Protein AF-A0A8J3VKE0-F1 (afdb_monomer_lite)

Structure (mmCIF, N/CA/C/O backbone):
data_AF-A0A8J3VKE0-F1
#
_entry.id   AF-A0A8J3VKE0-F1
#
loop_
_atom_site.group_PDB
_atom_site.id
_atom_site.type_symbol
_atom_site.label_atom_id
_atom_site.label_alt_id
_atom_site.label_comp_id
_atom_site.label_asym_id
_atom_site.label_entity_id
_atom_site.label_seq_id
_atom_site.pdbx_PDB_ins_code
_atom_site.Cartn_x
_atom_site.Cartn_y
_atom_site.Cartn_z
_atom_site.occupancy
_atom_site.B_iso_or_equiv
_atom_site.auth_seq_id
_atom_site.auth_comp_id
_atom_site.auth_asym_id
_atom_site.auth_atom_id
_atom_site.pdbx_PDB_model_num
ATOM 1 N N . MET A 1 1 ? 4.218 -14.603 -7.848 1.00 68.19 1 MET A N 1
ATOM 2 C CA . MET A 1 1 ? 2.991 -14.305 -7.084 1.00 68.19 1 MET A CA 1
ATOM 3 C C . MET A 1 1 ? 3.343 -13.152 -6.171 1.00 68.19 1 MET A C 1
ATOM 5 O O . MET A 1 1 ? 4.205 -13.321 -5.320 1.00 68.19 1 MET A O 1
ATOM 9 N N . THR A 1 2 ? 2.802 -11.975 -6.455 1.00 83.12 2 THR A N 1
ATOM 10 C CA . THR A 1 2 ? 3.193 -10.726 -5.797 1.00 83.12 2 THR A CA 1
ATOM 11 C C . THR A 1 2 ? 2.139 -10.390 -4.753 1.00 83.12 2 THR A C 1
ATOM 13 O O . THR A 1 2 ? 0.960 -10.294 -5.083 1.00 83.12 2 THR A O 1
ATOM 16 N N . THR A 1 3 ? 2.558 -10.256 -3.496 1.00 89.00 3 THR A N 1
ATOM 17 C CA . THR A 1 3 ? 1.658 -10.071 -2.352 1.00 89.00 3 THR A CA 1
ATOM 18 C C . THR A 1 3 ? 1.944 -8.730 -1.706 1.00 89.00 3 THR A C 1
ATOM 20 O O . THR A 1 3 ? 3.080 -8.457 -1.320 1.00 89.00 3 THR A O 1
ATOM 23 N N . VAL A 1 4 ? 0.912 -7.906 -1.558 1.00 91.06 4 VAL A N 1
ATOM 24 C CA . VAL A 1 4 ? 0.994 -6.676 -0.773 1.00 91.06 4 VAL A CA 1
ATOM 25 C C . VAL A 1 4 ? 0.854 -7.045 0.693 1.00 91.06 4 VAL A C 1
ATOM 27 O O . VAL A 1 4 ? -0.077 -7.749 1.081 1.00 91.06 4 VAL A O 1
ATOM 30 N N . THR A 1 5 ? 1.796 -6.589 1.511 1.00 92.25 5 THR A N 1
ATOM 31 C CA . THR A 1 5 ? 1.779 -6.812 2.956 1.00 92.25 5 THR A CA 1
ATOM 32 C C . THR A 1 5 ? 1.221 -5.584 3.676 1.00 92.25 5 THR A C 1
ATOM 34 O O . THR A 1 5 ? 1.394 -4.460 3.200 1.00 92.25 5 THR A O 1
ATOM 37 N N . PRO A 1 6 ? 0.584 -5.759 4.847 1.00 92.19 6 PRO A N 1
ATOM 38 C CA . PRO A 1 6 ? 0.156 -4.629 5.674 1.00 92.19 6 PRO A CA 1
ATOM 39 C C . PRO A 1 6 ? 1.331 -3.737 6.093 1.00 92.19 6 PRO A C 1
ATOM 41 O O . PRO A 1 6 ? 1.154 -2.539 6.291 1.00 92.19 6 PRO A O 1
ATOM 44 N N . ASP A 1 7 ? 2.535 -4.302 6.192 1.00 91.19 7 ASP A N 1
ATOM 45 C CA . ASP A 1 7 ? 3.756 -3.550 6.475 1.00 91.19 7 ASP A CA 1
ATOM 46 C C . ASP A 1 7 ? 4.071 -2.541 5.360 1.00 91.19 7 ASP A C 1
ATOM 48 O O . ASP A 1 7 ? 4.257 -1.360 5.637 1.00 91.19 7 ASP A O 1
ATOM 52 N N . ALA A 1 8 ? 3.984 -2.952 4.089 1.00 91.00 8 ALA A N 1
ATOM 53 C CA . ALA A 1 8 ? 4.197 -2.054 2.953 1.00 91.00 8 ALA A CA 1
ATOM 54 C C . ALA A 1 8 ? 3.194 -0.885 2.926 1.00 91.00 8 ALA A C 1
ATOM 56 O O . ALA A 1 8 ? 3.551 0.235 2.561 1.00 91.00 8 ALA A O 1
ATOM 57 N N . ILE A 1 9 ? 1.954 -1.125 3.368 1.00 91.50 9 ILE A N 1
ATOM 58 C CA . ILE A 1 9 ? 0.935 -0.078 3.519 1.00 91.50 9 ILE A CA 1
ATOM 59 C C . ILE A 1 9 ? 1.328 0.930 4.601 1.00 91.50 9 ILE A C 1
ATOM 61 O O . ILE A 1 9 ? 1.216 2.135 4.387 1.00 91.50 9 ILE A O 1
ATOM 65 N N . ARG A 1 10 ? 1.833 0.466 5.748 1.00 90.00 10 ARG A N 1
ATOM 66 C CA . ARG A 1 10 ? 2.300 1.358 6.822 1.00 90.00 10 ARG A CA 1
ATOM 67 C C . ARG A 1 10 ? 3.538 2.136 6.424 1.00 90.00 10 ARG A C 1
ATOM 69 O O . ARG A 1 10 ? 3.641 3.314 6.750 1.00 90.00 10 ARG A O 1
ATOM 76 N N . VAL A 1 11 ? 4.457 1.499 5.703 1.00 90.81 11 VAL A N 1
ATOM 77 C CA . VAL A 1 11 ? 5.630 2.174 5.142 1.00 90.81 11 VAL A CA 1
ATOM 78 C C . VAL A 1 11 ? 5.185 3.276 4.185 1.00 90.81 11 VAL A C 1
ATOM 80 O O . VAL A 1 11 ? 5.687 4.389 4.298 1.00 90.81 11 VAL A O 1
ATOM 83 N N . LEU A 1 12 ? 4.199 3.018 3.315 1.00 90.50 12 LEU A N 1
ATOM 84 C CA . LEU A 1 12 ? 3.619 4.050 2.452 1.00 90.50 12 LEU A CA 1
ATOM 85 C C . LEU A 1 12 ? 2.992 5.181 3.275 1.00 90.50 12 LEU A C 1
ATOM 87 O O . LEU A 1 12 ? 3.277 6.341 3.008 1.00 90.50 12 LEU A O 1
ATOM 91 N N . ALA A 1 13 ? 2.187 4.862 4.290 1.00 88.94 13 ALA A N 1
ATOM 92 C CA . ALA A 1 13 ? 1.549 5.853 5.158 1.00 88.94 13 ALA A CA 1
ATOM 93 C C . ALA A 1 13 ? 2.566 6.748 5.880 1.00 88.94 13 ALA A C 1
ATOM 95 O O . ALA A 1 13 ? 2.358 7.948 6.022 1.00 88.94 13 ALA A O 1
ATOM 96 N N . ARG A 1 14 ? 3.688 6.164 6.316 1.00 86.69 14 ARG A N 1
ATOM 97 C CA . ARG A 1 14 ? 4.721 6.846 7.102 1.00 86.69 14 ARG A CA 1
ATOM 98 C C . ARG A 1 14 ? 5.816 7.497 6.259 1.00 86.69 14 ARG A C 1
ATOM 100 O O . ARG A 1 14 ? 6.654 8.210 6.813 1.00 86.69 14 ARG A O 1
ATOM 107 N N . ALA A 1 15 ? 5.856 7.234 4.957 1.00 85.50 15 ALA A N 1
ATOM 108 C CA . ALA A 1 15 ? 6.905 7.743 4.092 1.00 85.50 15 ALA A CA 1
ATOM 109 C C . ALA A 1 15 ? 6.927 9.282 4.114 1.00 85.50 15 ALA A C 1
ATOM 111 O O . ALA A 1 15 ? 5.916 9.945 3.911 1.00 85.50 15 ALA A O 1
ATOM 112 N N . SER A 1 16 ? 8.090 9.873 4.382 1.00 68.44 16 SER A N 1
ATOM 113 C CA . SER A 1 16 ? 8.252 11.325 4.298 1.00 68.44 16 SER A CA 1
ATOM 114 C C . SER A 1 16 ? 8.543 11.720 2.856 1.00 68.44 16 SER A C 1
ATOM 116 O O . SER A 1 16 ? 9.684 11.657 2.406 1.00 68.44 16 SER A O 1
ATOM 118 N N . GLY A 1 17 ? 7.501 12.117 2.136 1.00 66.31 17 GLY A N 1
ATOM 119 C CA . GLY A 1 17 ? 7.592 12.721 0.813 1.00 66.31 17 GLY A CA 1
ATOM 120 C C . GLY A 1 17 ? 6.193 12.997 0.284 1.00 66.31 17 GLY A C 1
ATOM 121 O O . GLY A 1 17 ? 5.343 12.130 0.380 1.00 66.31 17 GLY A O 1
ATOM 122 N N . ASP A 1 18 ? 5.948 14.179 -0.276 1.00 66.50 18 ASP A N 1
ATOM 123 C CA . ASP A 1 18 ? 4.618 14.572 -0.776 1.00 66.50 18 ASP A CA 1
ATOM 124 C C . ASP A 1 18 ? 4.077 13.667 -1.904 1.00 66.50 18 ASP A C 1
ATOM 126 O O . ASP A 1 18 ? 2.895 13.727 -2.230 1.00 66.50 18 ASP A O 1
ATOM 130 N N . ASP A 1 19 ? 4.925 12.823 -2.504 1.00 85.44 19 ASP A N 1
ATOM 131 C CA . ASP A 1 19 ? 4.606 12.103 -3.737 1.00 85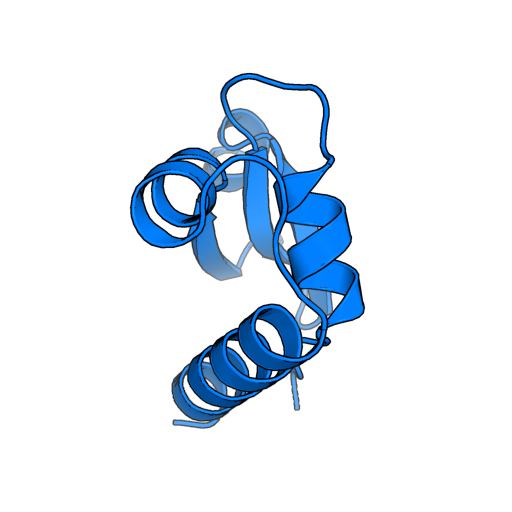.44 19 ASP A CA 1
ATOM 132 C C . ASP A 1 19 ? 5.217 10.689 -3.751 1.00 85.44 19 ASP A C 1
ATOM 134 O O . ASP A 1 1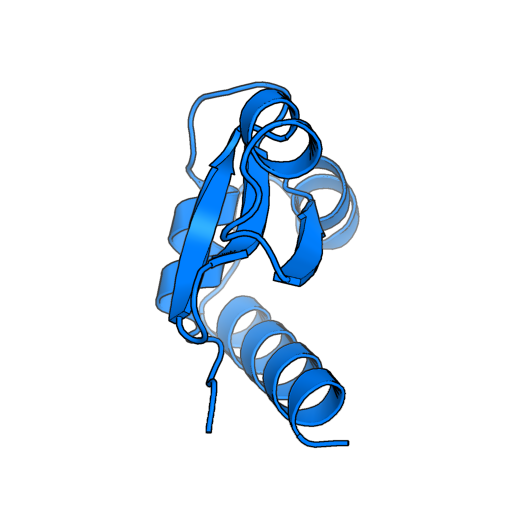9 ? 6.077 10.348 -4.564 1.00 85.44 19 ASP A O 1
ATOM 138 N N . VAL A 1 20 ? 4.818 9.858 -2.786 1.00 92.25 20 VAL A N 1
ATOM 139 C CA . VAL A 1 20 ? 5.237 8.447 -2.666 1.00 92.25 20 VAL A CA 1
ATOM 140 C C . VAL A 1 20 ? 4.117 7.512 -3.102 1.00 92.25 20 VAL A C 1
ATOM 142 O O . VAL A 1 20 ? 2.933 7.753 -2.849 1.00 92.25 20 VAL A O 1
ATOM 145 N N . VAL A 1 21 ? 4.486 6.411 -3.752 1.00 93.31 21 VAL A N 1
ATOM 146 C CA . VAL A 1 21 ? 3.552 5.421 -4.286 1.00 93.31 21 VAL A CA 1
ATOM 147 C C . VAL A 1 21 ? 4.001 4.001 -3.968 1.00 93.31 21 VAL A C 1
ATOM 149 O O . VAL A 1 21 ? 5.189 3.696 -3.882 1.00 93.31 21 VAL A O 1
ATOM 152 N N . LEU A 1 22 ? 3.025 3.116 -3.810 1.00 92.94 22 LEU A N 1
ATOM 153 C CA . LEU A 1 22 ? 3.212 1.677 -3.768 1.00 92.94 22 LEU A CA 1
ATOM 154 C C . LEU A 1 22 ? 3.145 1.148 -5.197 1.00 92.94 22 LEU A C 1
ATOM 156 O O . LEU A 1 22 ? 2.127 1.310 -5.873 1.00 92.94 22 LEU A O 1
ATOM 160 N N . ALA A 1 23 ? 4.207 0.501 -5.651 1.00 93.12 23 ALA A N 1
ATOM 161 C CA . ALA A 1 23 ? 4.321 -0.013 -7.005 1.00 93.12 23 ALA A CA 1
ATOM 162 C C . ALA A 1 23 ? 4.909 -1.427 -7.023 1.00 93.12 23 ALA A C 1
ATOM 164 O O . ALA A 1 23 ? 5.535 -1.879 -6.063 1.00 93.12 23 ALA A O 1
ATOM 165 N N . ILE A 1 24 ? 4.699 -2.124 -8.137 1.00 91.62 24 ILE A N 1
ATOM 166 C CA . ILE A 1 24 ? 5.347 -3.395 -8.440 1.00 91.62 24 ILE A CA 1
ATOM 167 C C . ILE A 1 24 ? 6.623 -3.105 -9.221 1.00 91.62 24 ILE A C 1
ATOM 169 O O . ILE A 1 24 ? 6.551 -2.644 -10.361 1.00 91.62 24 ILE A O 1
ATOM 173 N N . AR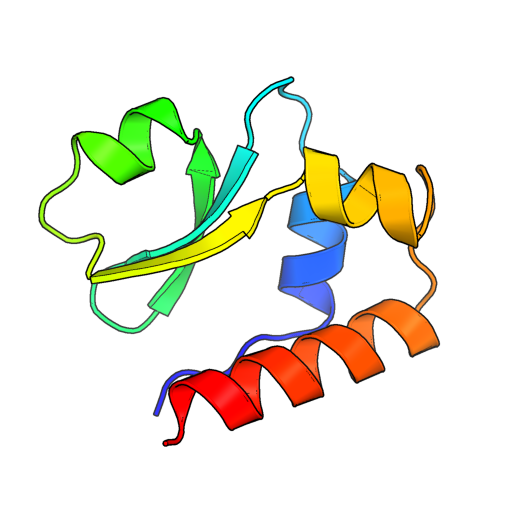G A 1 25 ? 7.776 -3.427 -8.637 1.00 91.00 25 ARG A N 1
ATOM 174 C CA . ARG A 1 25 ? 9.093 -3.343 -9.271 1.00 91.00 25 ARG A CA 1
ATOM 175 C C . ARG A 1 25 ? 9.646 -4.741 -9.493 1.00 91.00 25 ARG A C 1
ATOM 177 O O . ARG A 1 25 ? 9.852 -5.468 -8.532 1.00 91.00 25 ARG A O 1
ATOM 184 N N . ALA A 1 26 ? 9.861 -5.132 -10.747 1.00 87.94 26 ALA A N 1
ATOM 185 C CA . ALA A 1 26 ? 10.375 -6.455 -11.118 1.00 87.94 26 ALA A CA 1
ATOM 186 C C . ALA A 1 26 ? 9.620 -7.637 -10.456 1.00 87.94 26 ALA A C 1
ATOM 188 O O . ALA A 1 26 ? 10.199 -8.686 -10.189 1.00 87.94 26 ALA A O 1
ATOM 189 N N . GLY A 1 27 ? 8.315 -7.474 -10.198 1.00 86.44 27 GLY A N 1
ATOM 190 C CA . GLY A 1 27 ? 7.477 -8.480 -9.534 1.00 86.44 27 GLY A CA 1
ATOM 191 C C . GLY A 1 27 ? 7.438 -8.400 -8.002 1.00 86.44 27 GLY A C 1
ATOM 192 O O . GLY A 1 27 ? 6.760 -9.219 -7.382 1.00 86.44 27 GLY A O 1
ATOM 193 N N . GLU A 1 28 ? 8.093 -7.417 -7.389 1.00 89.19 28 GLU A N 1
ATOM 194 C CA . GLU A 1 28 ? 8.113 -7.191 -5.940 1.00 89.19 28 GLU A CA 1
ATOM 195 C C . GLU A 1 28 ? 7.373 -5.904 -5.558 1.00 89.19 28 GLU A C 1
ATOM 197 O O . GLU A 1 28 ? 7.316 -4.952 -6.334 1.00 89.19 28 GLU A O 1
ATOM 202 N N . ILE A 1 29 ? 6.794 -5.864 -4.355 1.00 91.00 29 ILE A N 1
ATOM 203 C CA . ILE A 1 29 ? 6.114 -4.669 -3.843 1.00 91.00 29 ILE A CA 1
ATOM 204 C C . ILE A 1 29 ? 7.147 -3.707 -3.269 1.00 91.00 29 ILE A C 1
ATOM 206 O O . ILE A 1 29 ? 7.901 -4.067 -2.368 1.00 91.00 29 ILE A O 1
ATOM 210 N N . CYS A 1 30 ? 7.165 -2.476 -3.768 1.00 90.69 30 CYS A N 1
ATOM 211 C CA . CYS A 1 30 ? 8.081 -1.433 -3.326 1.00 90.69 30 CYS A CA 1
ATOM 212 C C . CYS A 1 30 ? 7.333 -0.117 -3.099 1.00 90.69 30 CYS A C 1
ATOM 214 O O . CYS A 1 30 ? 6.412 0.227 -3.840 1.00 90.69 30 CYS A O 1
ATOM 216 N N . VAL A 1 31 ? 7.763 0.631 -2.084 1.00 91.50 31 VAL A N 1
ATOM 217 C CA . VAL A 1 31 ? 7.362 2.026 -1.880 1.00 91.50 31 VAL A CA 1
ATOM 218 C C . VAL A 1 31 ? 8.451 2.900 -2.481 1.00 91.50 31 VAL A C 1
ATOM 220 O O . VAL A 1 31 ? 9.603 2.821 -2.057 1.00 91.50 31 VAL A O 1
ATOM 223 N N . ILE A 1 32 ? 8.097 3.693 -3.485 1.00 91.06 32 ILE A N 1
ATOM 224 C CA . ILE A 1 32 ? 9.029 4.548 -4.225 1.00 91.06 32 ILE A CA 1
ATOM 225 C C . ILE A 1 32 ? 8.402 5.920 -4.494 1.00 91.06 32 ILE A C 1
ATOM 227 O O . ILE A 1 32 ? 7.177 6.045 -4.468 1.00 91.06 32 ILE A O 1
ATOM 231 N N . PRO A 1 33 ? 9.199 6.958 -4.782 1.00 91.06 33 PRO A N 1
ATOM 232 C CA . PRO A 1 33 ? 8.676 8.236 -5.255 1.00 91.06 33 PRO A CA 1
ATOM 233 C C . PRO A 1 33 ? 7.900 8.058 -6.568 1.00 91.06 33 PRO A C 1
ATOM 235 O O . PRO A 1 33 ? 8.332 7.305 -7.445 1.00 91.06 33 PRO A O 1
ATOM 238 N N . ALA A 1 34 ? 6.792 8.775 -6.764 1.00 88.88 34 ALA A N 1
ATOM 239 C CA . ALA A 1 34 ? 6.019 8.677 -8.007 1.00 88.88 34 ALA A CA 1
ATOM 240 C C . ALA A 1 34 ? 6.828 9.147 -9.229 1.00 88.88 34 ALA A C 1
ATOM 242 O O . ALA A 1 34 ? 6.676 8.605 -10.323 1.00 88.88 34 ALA A O 1
ATOM 243 N N . ALA A 1 35 ? 7.764 10.081 -9.027 1.00 87.06 35 ALA A N 1
ATOM 244 C CA . ALA A 1 35 ? 8.736 10.476 -10.044 1.00 87.06 35 ALA A CA 1
ATOM 245 C C . ALA A 1 35 ? 9.587 9.291 -10.548 1.00 87.06 35 ALA A C 1
ATOM 247 O O . ALA A 1 35 ? 9.841 9.189 -11.748 1.00 87.06 35 ALA A O 1
ATOM 248 N N . GLU A 1 36 ? 9.988 8.371 -9.662 1.00 86.94 36 GLU A N 1
ATOM 249 C CA . GLU A 1 36 ? 10.693 7.143 -10.058 1.00 86.94 36 GLU A CA 1
ATOM 250 C C . GLU A 1 36 ? 9.743 6.147 -10.728 1.00 86.94 36 GLU A C 1
ATOM 252 O O . GLU A 1 36 ? 10.119 5.502 -11.705 1.00 86.94 36 GLU A O 1
ATOM 257 N N . ALA A 1 37 ? 8.485 6.073 -10.282 1.00 86.12 37 ALA A N 1
ATOM 258 C CA . ALA A 1 37 ? 7.491 5.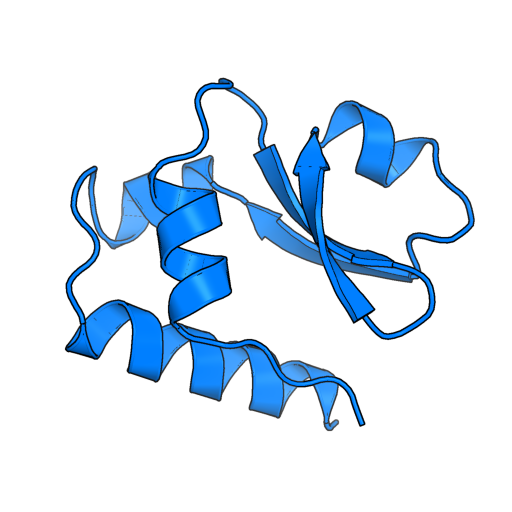159 -10.843 1.00 86.12 37 ALA A CA 1
ATOM 259 C C . ALA A 1 37 ? 7.181 5.407 -12.331 1.00 86.12 37 ALA A C 1
ATOM 261 O O . ALA A 1 37 ? 6.788 4.480 -13.037 1.00 86.12 37 ALA A O 1
ATOM 262 N N . HIS A 1 38 ? 7.358 6.637 -12.820 1.00 78.81 38 HIS A N 1
ATOM 263 C CA . HIS A 1 38 ? 7.191 6.981 -14.236 1.00 78.81 38 HIS A CA 1
ATOM 264 C C . HIS A 1 38 ? 8.474 6.852 -15.071 1.00 78.81 38 HIS A C 1
ATOM 266 O O . HIS A 1 38 ? 8.392 6.815 -16.298 1.00 78.81 38 HIS A O 1
ATOM 272 N N . GLY A 1 39 ? 9.643 6.797 -14.429 1.00 79.25 39 GLY A N 1
ATOM 273 C CA . GLY A 1 39 ? 10.946 6.769 -15.099 1.00 79.25 39 GLY A CA 1
ATOM 274 C C . GLY A 1 39 ? 11.660 5.416 -15.071 1.00 79.25 39 GLY A C 1
ATOM 275 O O . GLY A 1 39 ? 12.545 5.190 -15.896 1.00 79.25 39 GLY A O 1
ATOM 276 N N . ASP A 1 40 ? 11.307 4.521 -14.145 1.00 85.50 40 ASP A N 1
ATOM 277 C CA . ASP A 1 40 ? 11.979 3.234 -13.958 1.00 85.50 40 ASP A CA 1
ATOM 278 C C . ASP A 1 40 ? 11.269 2.122 -14.772 1.00 85.50 40 ASP A C 1
ATOM 280 O O . ASP A 1 40 ? 10.114 1.789 -14.500 1.00 85.50 40 ASP A O 1
ATOM 284 N N . PRO A 1 41 ? 11.937 1.513 -15.774 1.00 84.69 41 PRO A N 1
ATOM 285 C CA . PRO A 1 41 ? 11.341 0.481 -16.626 1.00 84.69 41 PRO A CA 1
ATOM 286 C C . PRO A 1 41 ? 11.134 -0.865 -15.916 1.00 84.69 41 PRO A C 1
ATOM 288 O O . PRO A 1 41 ? 10.482 -1.749 -16.468 1.00 84.69 41 PRO A O 1
ATOM 291 N N . ALA A 1 42 ? 11.692 -1.060 -14.717 1.00 88.31 42 ALA A N 1
ATOM 292 C CA . ALA A 1 42 ? 11.395 -2.222 -13.889 1.00 88.31 42 ALA A CA 1
ATOM 293 C C . ALA A 1 42 ? 10.052 -2.070 -13.161 1.00 88.31 42 ALA A C 1
ATOM 295 O O . ALA A 1 42 ? 9.546 -3.055 -12.615 1.00 88.31 42 ALA A O 1
ATOM 296 N N . ILE A 1 43 ? 9.451 -0.876 -13.156 1.00 90.44 43 ILE A N 1
ATOM 297 C CA . ILE A 1 43 ? 8.118 -0.655 -12.605 1.00 90.44 43 ILE A CA 1
ATOM 298 C C . ILE A 1 43 ? 7.077 -1.169 -13.585 1.00 90.44 43 ILE A C 1
ATOM 300 O O . ILE A 1 43 ? 6.891 -0.652 -14.681 1.00 90.44 43 ILE A O 1
ATOM 304 N N . SER A 1 44 ? 6.386 -2.223 -13.168 1.00 87.38 44 SER A N 1
ATOM 305 C CA . SER A 1 44 ? 5.320 -2.831 -13.958 1.00 87.38 44 SER A CA 1
ATOM 306 C C . SER A 1 44 ? 3.997 -2.095 -13.769 1.00 87.38 44 SER A C 1
ATOM 308 O O . SER A 1 44 ? 3.239 -1.939 -14.721 1.00 87.38 44 SER A O 1
ATOM 310 N N . GLN A 1 45 ? 3.704 -1.653 -12.541 1.00 88.88 45 GLN A N 1
ATOM 311 C CA . GLN A 1 45 ? 2.421 -1.042 -12.203 1.00 88.88 45 GLN A CA 1
ATOM 312 C C . GLN A 1 45 ? 2.498 -0.243 -10.900 1.00 88.88 45 GLN A C 1
ATOM 314 O O . GLN A 1 45 ? 3.099 -0.698 -9.930 1.00 88.88 45 GLN A O 1
ATOM 319 N N . VAL A 1 46 ? 1.810 0.900 -10.847 1.00 91.50 46 VAL A N 1
ATOM 320 C CA . VAL A 1 46 ? 1.514 1.615 -9.597 1.00 91.50 46 VAL A CA 1
ATOM 321 C C . VAL A 1 46 ? 0.191 1.104 -9.031 1.00 91.50 46 VAL A C 1
ATOM 323 O O . VAL A 1 46 ? -0.823 1.077 -9.726 1.00 91.50 46 VAL A O 1
ATOM 326 N N . LEU A 1 47 ? 0.210 0.676 -7.773 1.00 91.62 47 LEU A N 1
ATOM 327 C CA . LEU A 1 47 ? -0.926 0.069 -7.083 1.00 91.62 47 LEU A CA 1
ATOM 328 C C . LEU A 1 47 ? -1.708 1.088 -6.262 1.00 91.62 47 LEU A C 1
ATOM 330 O O . LEU A 1 47 ? -2.936 1.080 -6.277 1.00 91.62 47 LEU A O 1
ATOM 334 N N . TYR A 1 48 ? -0.998 1.946 -5.530 1.00 92.31 48 TYR A N 1
ATOM 335 C CA . TYR A 1 48 ? -1.608 2.909 -4.619 1.00 92.31 48 TYR A CA 1
ATOM 336 C C . TYR A 1 48 ? -0.724 4.133 -4.434 1.00 92.31 48 TYR A C 1
ATOM 338 O O . TYR A 1 48 ? 0.496 4.018 -4.470 1.00 92.31 48 TYR A O 1
ATOM 346 N N . THR A 1 49 ? -1.321 5.296 -4.188 1.00 92.06 49 THR A N 1
ATOM 347 C CA . THR A 1 49 ? -0.573 6.515 -3.856 1.00 92.06 49 THR A CA 1
ATOM 348 C C . THR A 1 49 ? -0.724 6.832 -2.377 1.00 92.06 49 THR A C 1
ATOM 350 O O . THR A 1 49 ? -1.768 6.556 -1.780 1.00 92.06 49 THR A O 1
ATOM 353 N N . GLN A 1 50 ? 0.308 7.424 -1.776 1.00 91.19 50 GLN A N 1
ATOM 354 C CA . GLN A 1 50 ? 0.237 7.867 -0.388 1.00 91.19 50 GLN A CA 1
ATOM 355 C C . GLN A 1 50 ? -0.881 8.897 -0.208 1.00 91.19 50 GLN A C 1
ATOM 357 O O . GLN A 1 50 ? -1.677 8.763 0.712 1.00 91.19 50 GLN A O 1
ATOM 362 N N . ALA A 1 51 ? -1.009 9.863 -1.122 1.00 89.50 51 ALA A N 1
ATOM 363 C CA . ALA A 1 51 ? -2.065 10.871 -1.063 1.00 89.50 51 ALA A CA 1
ATOM 364 C C . ALA A 1 51 ? -3.471 10.249 -0.998 1.00 89.50 51 ALA A C 1
ATOM 366 O O . ALA A 1 51 ? -4.310 10.691 -0.216 1.00 89.50 51 ALA A O 1
ATOM 367 N N . LYS A 1 52 ? -3.721 9.189 -1.778 1.00 90.31 52 LYS A N 1
ATOM 368 C CA . LYS A 1 52 ? -4.996 8.466 -1.743 1.00 90.31 52 LYS A CA 1
ATOM 369 C C . LYS A 1 52 ? -5.189 7.729 -0.414 1.00 90.31 52 LYS A C 1
ATOM 371 O O . LYS A 1 52 ? -6.261 7.806 0.172 1.00 90.31 52 LYS A O 1
ATOM 376 N N . LEU A 1 53 ? -4.142 7.072 0.083 1.00 90.44 53 LEU A N 1
ATOM 377 C CA . LEU A 1 53 ? -4.171 6.391 1.376 1.00 90.44 53 LEU A CA 1
ATOM 378 C C . LEU A 1 53 ? -4.453 7.362 2.531 1.00 90.44 53 LEU A C 1
ATOM 380 O O . LEU A 1 53 ? -5.314 7.079 3.354 1.00 90.44 53 LEU A O 1
ATOM 384 N N . LEU A 1 54 ? -3.796 8.520 2.554 1.00 88.50 54 LEU A N 1
ATOM 385 C CA . LEU A 1 54 ? -4.009 9.549 3.571 1.00 88.50 54 LEU A CA 1
ATOM 386 C C . LEU A 1 54 ? -5.404 10.179 3.467 1.00 88.50 54 LEU A C 1
ATOM 388 O O . LEU A 1 54 ? -6.009 10.500 4.484 1.00 88.50 54 LEU A O 1
ATOM 392 N N . ALA A 1 55 ? -5.939 10.331 2.254 1.00 88.94 55 ALA A N 1
ATOM 393 C CA . ALA A 1 55 ? -7.291 10.843 2.054 1.00 88.94 55 ALA A CA 1
ATOM 394 C C . ALA A 1 55 ? -8.378 9.868 2.541 1.00 88.94 55 ALA A C 1
ATOM 396 O O . ALA A 1 55 ? -9.429 10.313 2.999 1.00 88.94 55 ALA A O 1
ATOM 397 N N . GLU A 1 56 ? -8.145 8.557 2.435 1.00 90.19 56 GLU A N 1
ATOM 398 C CA . GLU A 1 56 ? -9.119 7.530 2.830 1.00 90.19 56 GLU A CA 1
ATOM 399 C C . GLU A 1 56 ? -8.996 7.100 4.296 1.00 90.19 56 GLU A C 1
ATOM 401 O O . GLU A 1 56 ? -10.016 6.866 4.940 1.00 90.19 56 GLU A O 1
ATOM 406 N N . TYR A 1 57 ? -7.773 7.013 4.823 1.00 87.88 57 TYR A N 1
ATOM 407 C CA . TYR A 1 57 ? -7.479 6.448 6.145 1.00 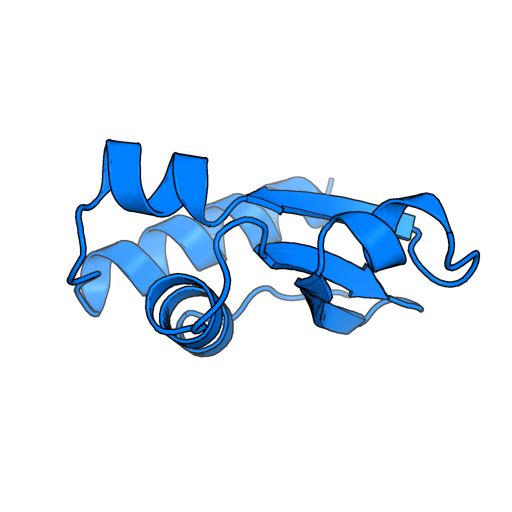87.88 57 TYR A CA 1
ATOM 408 C C . TYR A 1 57 ? -6.868 7.459 7.132 1.00 87.88 57 TYR A C 1
ATOM 410 O O . TYR A 1 57 ? -6.777 7.178 8.323 1.00 87.88 57 TYR A O 1
ATOM 418 N N . GLY A 1 58 ? -6.472 8.650 6.674 1.00 83.88 58 GLY A N 1
ATOM 419 C CA . GLY A 1 58 ? -5.779 9.646 7.496 1.00 83.88 58 GLY A CA 1
ATOM 420 C C . GLY A 1 58 ? -4.281 9.369 7.668 1.00 83.88 58 GLY A C 1
ATOM 421 O O . GLY A 1 58 ? -3.710 8.494 7.021 1.00 83.88 58 GLY A O 1
ATOM 422 N N . GLU A 1 59 ? -3.631 10.139 8.546 1.00 76.88 59 GLU A N 1
ATOM 423 C CA . GLU A 1 59 ? -2.183 10.051 8.832 1.00 76.88 59 GLU A CA 1
ATOM 424 C C . GLU A 1 59 ? -1.778 8.780 9.598 1.00 76.88 59 GLU A C 1
ATOM 426 O O . GLU A 1 59 ? -0.612 8.379 9.571 1.00 76.88 59 GLU A O 1
ATOM 431 N N . GLU A 1 60 ? -2.732 8.124 10.259 1.00 82.38 60 GLU A N 1
ATOM 432 C CA . GLU A 1 60 ? -2.502 6.935 11.076 1.00 82.38 60 GLU A CA 1
ATOM 433 C C . GLU A 1 60 ? -3.342 5.762 10.567 1.00 82.38 60 GLU A C 1
ATOM 435 O O . GLU A 1 60 ? -4.496 5.590 10.947 1.00 82.38 60 GLU A O 1
ATOM 440 N N . VAL A 1 61 ? -2.741 4.920 9.724 1.00 87.50 61 VAL A N 1
ATOM 441 C CA . VAL A 1 61 ? -3.381 3.681 9.263 1.00 87.50 61 VAL A CA 1
ATOM 442 C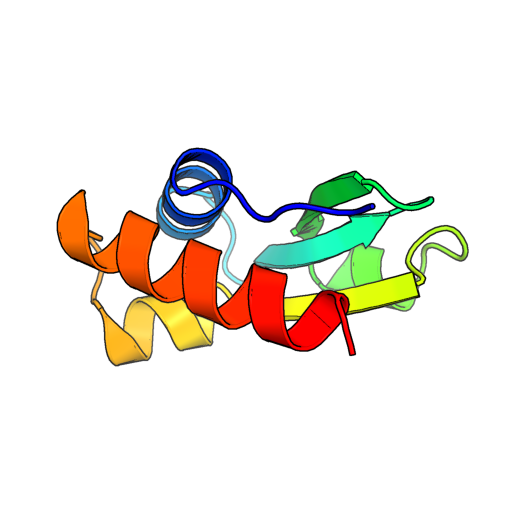 C . VAL A 1 61 ? -3.295 2.616 10.350 1.00 87.50 61 VAL A C 1
ATOM 444 O O . VAL A 1 61 ? -2.200 2.223 10.765 1.00 87.50 61 VAL A O 1
ATOM 447 N N . THR A 1 62 ? -4.445 2.099 10.779 1.00 89.81 62 THR A N 1
ATOM 448 C CA . THR A 1 62 ? -4.497 1.031 11.782 1.00 89.81 62 THR A CA 1
ATOM 449 C C . THR A 1 62 ? -4.084 -0.330 11.215 1.00 89.81 62 THR A C 1
ATOM 451 O O . THR A 1 62 ? -4.089 -0.575 10.006 1.00 89.81 62 THR A O 1
ATOM 454 N N . ASP A 1 63 ? -3.766 -1.272 12.107 1.00 89.50 63 ASP A N 1
ATOM 455 C CA . ASP A 1 63 ? -3.442 -2.658 11.750 1.00 89.50 63 ASP A CA 1
ATOM 456 C C . ASP A 1 63 ? -4.515 -3.302 10.857 1.00 89.50 63 ASP A C 1
ATOM 458 O O . ASP A 1 63 ? -4.200 -3.892 9.822 1.00 89.50 63 ASP A O 1
ATOM 462 N N . ALA A 1 64 ? -5.786 -3.152 11.236 1.00 91.62 64 ALA A N 1
ATOM 463 C CA . ALA A 1 64 ? -6.916 -3.744 10.526 1.00 91.62 64 ALA A CA 1
ATOM 464 C C . ALA A 1 64 ? -7.125 -3.125 9.134 1.00 91.62 64 ALA A C 1
ATOM 466 O O . ALA A 1 64 ? -7.416 -3.846 8.174 1.00 91.62 64 ALA A O 1
ATOM 467 N N . GLU A 1 65 ? -6.942 -1.811 9.005 1.00 91.88 65 GLU A N 1
ATOM 468 C CA . GLU A 1 65 ? -7.046 -1.098 7.728 1.00 91.88 65 GLU A CA 1
ATOM 469 C C . GLU A 1 65 ? -5.917 -1.494 6.782 1.00 91.88 65 GLU A C 1
ATOM 471 O O . GLU A 1 65 ? -6.175 -1.847 5.630 1.00 91.88 65 GLU A O 1
ATOM 476 N N . ALA A 1 66 ? -4.682 -1.547 7.289 1.00 91.75 66 ALA A N 1
ATOM 477 C CA . ALA A 1 66 ? -3.530 -1.991 6.517 1.00 91.75 66 ALA A CA 1
ATOM 478 C C . ALA A 1 66 ? -3.702 -3.430 6.007 1.00 91.75 66 ALA A C 1
ATOM 480 O O . ALA A 1 66 ? -3.396 -3.707 4.849 1.00 91.75 66 ALA A O 1
ATOM 481 N N . ILE A 1 67 ? -4.215 -4.345 6.841 1.00 93.62 67 ILE A N 1
ATOM 482 C CA . ILE A 1 67 ? -4.483 -5.741 6.451 1.00 93.62 67 ILE A CA 1
ATOM 483 C C . ILE A 1 67 ? -5.560 -5.805 5.366 1.00 93.62 67 ILE A C 1
ATOM 485 O O . ILE A 1 67 ? -5.385 -6.500 4.365 1.00 93.62 67 ILE A O 1
ATOM 489 N N . THR A 1 68 ? -6.659 -5.073 5.549 1.00 93.25 68 THR A N 1
ATOM 490 C CA . THR A 1 68 ? -7.787 -5.073 4.609 1.00 93.25 68 THR A CA 1
ATOM 491 C C . THR A 1 68 ? -7.367 -4.523 3.247 1.00 93.25 68 THR A C 1
ATOM 493 O O . THR A 1 68 ? -7.643 -5.141 2.216 1.00 93.25 68 THR A O 1
ATOM 496 N N . LEU A 1 69 ? -6.639 -3.403 3.235 1.00 92.38 69 LEU A N 1
ATOM 497 C CA . LEU A 1 69 ? -6.143 -2.785 2.009 1.00 92.38 69 LEU A CA 1
ATOM 498 C C . LEU A 1 69 ? -5.114 -3.680 1.307 1.00 92.38 69 LEU A C 1
ATOM 500 O O . LEU A 1 69 ? -5.212 -3.913 0.104 1.00 92.38 69 LEU A O 1
ATOM 504 N N . ALA A 1 70 ? -4.164 -4.241 2.059 1.00 92.31 70 ALA A N 1
ATOM 505 C CA . ALA A 1 70 ? -3.162 -5.161 1.529 1.00 92.31 70 ALA A CA 1
ATOM 506 C C . ALA A 1 70 ? -3.795 -6.406 0.883 1.00 92.31 70 ALA A C 1
ATOM 508 O O . ALA A 1 70 ? -3.383 -6.821 -0.204 1.00 92.31 70 ALA A O 1
ATOM 509 N N . ALA A 1 71 ? -4.834 -6.975 1.502 1.00 92.31 71 ALA A N 1
ATOM 510 C CA . ALA A 1 71 ? -5.576 -8.097 0.937 1.00 92.31 71 ALA A CA 1
ATOM 511 C C . ALA A 1 71 ? -6.304 -7.712 -0.363 1.00 92.31 71 ALA A C 1
ATOM 513 O O . ALA A 1 71 ? -6.218 -8.446 -1.348 1.00 92.31 71 ALA A O 1
ATOM 514 N N . GLY A 1 72 ? -6.963 -6.547 -0.397 1.00 91.81 72 GLY A N 1
ATOM 515 C CA . GLY A 1 72 ? -7.650 -6.047 -1.592 1.00 91.81 72 GLY A CA 1
ATOM 516 C C . GLY A 1 72 ? -6.701 -5.777 -2.764 1.00 91.81 72 GLY A C 1
ATOM 517 O O . GLY A 1 72 ? -6.977 -6.168 -3.901 1.00 91.81 72 GLY A O 1
ATOM 518 N N . LEU A 1 73 ? -5.543 -5.174 -2.487 1.00 91.38 73 LEU A N 1
ATOM 519 C CA . LEU A 1 73 ? -4.512 -4.936 -3.498 1.00 91.38 73 LEU A CA 1
ATOM 520 C C . LEU A 1 73 ? -3.901 -6.248 -3.993 1.00 91.38 73 LEU A C 1
ATOM 522 O O . LEU A 1 73 ? -3.786 -6.443 -5.196 1.00 91.38 73 LEU A O 1
ATOM 526 N N . THR A 1 74 ? -3.593 -7.184 -3.092 1.00 90.75 74 THR A N 1
ATOM 527 C CA . THR A 1 74 ? -3.108 -8.523 -3.469 1.00 90.75 74 THR A CA 1
ATOM 528 C C . THR A 1 74 ? -4.101 -9.249 -4.375 1.00 90.75 74 THR A C 1
ATOM 530 O O . THR A 1 74 ? -3.705 -9.813 -5.391 1.00 90.75 74 THR A O 1
ATOM 533 N N . ALA A 1 75 ? -5.395 -9.209 -4.044 1.00 90.06 75 ALA A N 1
ATOM 534 C CA . ALA A 1 75 ? -6.440 -9.817 -4.864 1.00 90.06 75 ALA A CA 1
ATOM 535 C C . ALA A 1 75 ? -6.532 -9.178 -6.259 1.00 90.06 75 ALA A C 1
ATOM 537 O O . ALA A 1 75 ? -6.759 -9.885 -7.235 1.00 90.06 75 ALA A O 1
ATOM 538 N N . SER A 1 76 ? -6.310 -7.863 -6.352 1.00 86.75 76 SER A N 1
ATOM 539 C CA . SER A 1 76 ? -6.332 -7.122 -7.620 1.00 86.75 76 SER A CA 1
ATOM 540 C C . SER A 1 76 ? -5.133 -7.439 -8.519 1.00 86.75 76 SER A C 1
ATOM 542 O O . SER A 1 76 ? -5.250 -7.339 -9.731 1.00 86.75 76 SER A O 1
ATOM 544 N N . ILE A 1 77 ? -3.990 -7.820 -7.938 1.00 86.50 77 ILE A N 1
ATOM 545 C CA . ILE A 1 77 ? -2.772 -8.213 -8.674 1.00 86.50 77 ILE A CA 1
ATOM 546 C C . ILE A 1 77 ? -2.831 -9.680 -9.119 1.00 86.50 77 ILE A C 1
ATOM 548 O O . ILE A 1 77 ? -2.193 -10.068 -10.093 1.00 86.50 77 ILE A O 1
ATOM 552 N N . ALA A 1 78 ? -3.557 -10.520 -8.381 1.00 78.25 78 ALA A N 1
ATOM 553 C CA . ALA A 1 78 ? -3.686 -11.946 -8.670 1.00 78.25 78 ALA A CA 1
ATOM 554 C C . ALA A 1 78 ? -4.671 -12.266 -9.816 1.00 78.25 78 ALA A C 1
ATOM 556 O O . ALA A 1 78 ? -4.890 -13.448 -10.094 1.00 78.25 78 ALA A O 1
ATOM 557 N N . HIS A 1 79 ? -5.269 -11.246 -10.440 1.00 58.47 79 HIS A N 1
ATOM 558 C CA . HIS A 1 79 ? -6.239 -11.348 -11.532 1.00 58.47 79 HIS A CA 1
ATOM 559 C C . HIS A 1 79 ? -5.624 -10.883 -12.854 1.00 58.47 79 HIS A C 1
ATOM 561 O O . HIS A 1 79 ? -5.897 -11.545 -13.880 1.00 58.47 79 HIS A O 1
#

Organism: NCBI:txid1392758

Sequence (79 aa):
MTTVTPDAIRVLARASGDDVVLAIRAGEICVIPAAEAHGDPAISQVLYTQAKLLAEYGEEVTDAEAITLAAGLTASIAH

pLDDT: mean 87.61, std 6.78, range [58.47, 93.62]

Radius of gyration: 11.64 Å; chains: 1; bounding box: 21×29×28 Å

Foldseek 3Di:
DEFQALVLVVCQLPPPDPAWFFFQFLRYTDIDGVVCCVVPPSTPGTQGINVVSCVVQNSDRDPVNSHVSRVVSRVVVVD

Secondary structure (DSSP, 8-state):
-----HHHHHHHHH--STTEEEEEETTEEEEEEHHHHHH-TTEEEEEEEHHHHHHHH-S---HHHHHHHHHHHHHHH--